Protein AF-A0A914Q8F4-F1 (afdb_monomer)

InterPro domains:
  IPR012337 Ribonuclease H-like superfamily [SSF53098] (41-168)
  IPR017072 Transcription elongation factor Spt6 [PTHR10145] (98-167)
  IPR028231 Transcription elongation factor Spt6, YqgF domain [PF14639] (98-167)
  IPR037027 YqgF/RNase H-like domain superfamily [G3DSA:3.30.420.140] (87-169)

pLDDT: mean 80.53, std 15.57, range [42.53, 96.62]

Nearest PDB structures (foldseek):
  9eh2-assembly1_M  TM=8.025E-01  e=1.263E-07  Homo sapiens
  3bzk-assembly1_A  TM=6.326E-01  e=4.254E-05  Pseudomonas aeruginosa
  7pua-assembly1_DC  TM=5.361E-01  e=4.281E+00  Trypanosoma brucei brucei
  6sgb-assembly1_DC  TM=3.577E-01  e=1.962E+00  Trypanosoma brucei brucei
  6hiv-assembly1_DC  TM=5.704E-01  e=7.346E+00  Trypanosoma brucei brucei

Radius of gyration: 17.69 Å; Cα contacts (8 Å, |Δi|>4): 203; chains: 1; bounding box: 54×44×44 Å

Foldseek 3Di:
DVVVVVVVVVVVVVLQPDAAQLVVVVPPPDPPPPPSPPSQFDKFKFKQDPQDQQDWIKIWIAGLVLHTDDIDIHGNLDPPVPQDPVPDPPPRVVVSVQVSVQVVQVVCVVVVVDVDRDDDDDDDQPLLLQLLPDPNLCVVCVPDHSNNSSRSLVRVCNSHVNVSSVVRD

Mean predicted aligned error: 8.7 Å

Structure (mmCIF, N/CA/C/O backbone):
data_AF-A0A914Q8F4-F1
#
_entry.id   AF-A0A914Q8F4-F1
#
loop_
_atom_site.group_PDB
_atom_site.id
_atom_site.type_symbol
_atom_site.label_atom_id
_atom_site.label_alt_id
_atom_site.label_comp_id
_atom_site.label_asym_id
_atom_site.label_entity_id
_atom_site.label_seq_id
_atom_site.pdbx_PDB_ins_code
_atom_site.Cartn_x
_atom_site.Cartn_y
_atom_site.Cartn_z
_atom_site.occupancy
_atom_site.B_iso_or_equiv
_atom_site.auth_seq_id
_atom_site.auth_comp_id
_atom_site.auth_asym_id
_atom_site.auth_atom_id
_atom_site.pdbx_PDB_model_num
ATOM 1 N N . MET A 1 1 ? 32.635 10.069 -7.681 1.00 61.69 1 MET A N 1
ATOM 2 C CA . MET A 1 1 ? 32.171 8.665 -7.730 1.00 61.69 1 MET A CA 1
ATOM 3 C C . MET A 1 1 ? 31.864 8.115 -6.333 1.00 61.69 1 MET A C 1
ATOM 5 O O . MET A 1 1 ? 30.691 8.026 -6.012 1.00 61.69 1 MET A O 1
ATOM 9 N N . LYS A 1 2 ? 32.852 7.919 -5.440 1.00 73.56 2 LYS A N 1
ATOM 10 C CA . LYS A 1 2 ? 32.630 7.364 -4.078 1.00 73.56 2 LYS A CA 1
ATOM 11 C C . LYS A 1 2 ? 31.629 8.128 -3.188 1.00 73.56 2 LYS A C 1
ATOM 13 O O . LYS A 1 2 ? 30.955 7.527 -2.360 1.00 73.56 2 LYS A O 1
ATOM 18 N N . LEU A 1 3 ? 31.526 9.453 -3.340 1.00 76.44 3 LEU A N 1
ATOM 19 C CA . LEU A 1 3 ? 30.592 10.267 -2.546 1.00 76.44 3 LEU A CA 1
ATOM 20 C C . LEU A 1 3 ? 29.126 9.998 -2.922 1.00 76.44 3 LEU A C 1
ATOM 22 O O . LEU A 1 3 ? 28.262 9.946 -2.056 1.00 76.44 3 LEU A O 1
ATOM 26 N N . GLN A 1 4 ? 28.873 9.799 -4.215 1.00 78.81 4 GLN A N 1
ATOM 27 C CA . GLN A 1 4 ? 27.540 9.581 -4.764 1.00 78.81 4 GLN A CA 1
ATOM 28 C C . GLN A 1 4 ? 27.038 8.167 -4.437 1.00 78.81 4 GLN A C 1
ATOM 30 O O . GLN A 1 4 ? 25.900 8.001 -4.015 1.00 78.81 4 GLN A O 1
ATOM 35 N N . GLU A 1 5 ? 27.908 7.157 -4.520 1.00 81.06 5 GLU A N 1
ATOM 36 C CA . GLU A 1 5 ? 27.604 5.789 -4.072 1.00 81.06 5 GLU A CA 1
ATOM 37 C C . GLU A 1 5 ? 27.232 5.748 -2.587 1.00 81.06 5 GLU A C 1
ATOM 39 O O . GLU A 1 5 ? 26.221 5.157 -2.214 1.00 81.06 5 GLU A O 1
ATOM 44 N N . ARG A 1 6 ? 27.997 6.448 -1.740 1.00 83.62 6 ARG A N 1
ATOM 45 C CA . ARG A 1 6 ? 27.706 6.545 -0.305 1.00 83.62 6 ARG A CA 1
ATOM 46 C C . ARG A 1 6 ? 26.376 7.253 -0.029 1.00 83.62 6 ARG A C 1
ATOM 48 O O . ARG A 1 6 ? 25.649 6.849 0.872 1.00 83.62 6 ARG A O 1
ATOM 55 N N . GLN A 1 7 ? 26.040 8.287 -0.801 1.00 81.81 7 GLN A N 1
ATOM 56 C CA . GLN A 1 7 ? 24.746 8.969 -0.694 1.00 81.81 7 GLN A CA 1
ATOM 57 C C . GLN A 1 7 ? 23.581 8.036 -1.031 1.00 81.81 7 GLN A C 1
ATOM 59 O O . GLN A 1 7 ? 22.606 8.002 -0.283 1.00 81.81 7 GLN A O 1
ATOM 64 N N . TYR A 1 8 ? 23.695 7.245 -2.101 1.00 80.50 8 TYR A N 1
ATOM 65 C CA . TYR A 1 8 ? 22.679 6.251 -2.439 1.00 80.50 8 TYR A CA 1
ATOM 66 C C . TYR A 1 8 ? 22.564 5.181 -1.356 1.00 80.50 8 TYR A C 1
ATOM 68 O O . TYR A 1 8 ? 21.461 4.924 -0.890 1.00 80.50 8 TYR A O 1
ATOM 76 N N . GLN A 1 9 ? 23.680 4.614 -0.895 1.00 80.12 9 GLN A N 1
ATOM 77 C CA . GLN A 1 9 ? 23.678 3.614 0.178 1.00 80.12 9 GLN A CA 1
ATOM 78 C C . GLN A 1 9 ? 23.006 4.132 1.452 1.00 80.12 9 GLN A C 1
ATOM 80 O O . GLN A 1 9 ? 22.202 3.420 2.047 1.00 80.12 9 GLN A O 1
ATOM 85 N N . ASN A 1 10 ? 23.273 5.382 1.836 1.00 80.69 10 ASN A N 1
ATOM 86 C CA . ASN A 1 10 ? 22.609 6.007 2.975 1.00 80.69 10 ASN A CA 1
ATOM 87 C C . ASN A 1 10 ? 21.104 6.171 2.725 1.00 80.69 10 ASN A C 1
ATOM 89 O O . ASN A 1 10 ? 20.302 5.762 3.557 1.00 80.69 10 ASN A O 1
ATOM 93 N N . ALA A 1 11 ? 20.707 6.708 1.566 1.00 79.31 11 ALA A N 1
ATOM 94 C CA . ALA A 1 11 ? 19.297 6.898 1.227 1.00 79.31 11 ALA A CA 1
ATOM 95 C C . ALA A 1 11 ? 18.514 5.572 1.174 1.00 79.31 11 ALA A C 1
ATOM 97 O O . ALA A 1 11 ? 17.362 5.522 1.597 1.00 79.31 11 ALA A O 1
ATOM 98 N N . TYR A 1 12 ? 19.131 4.495 0.682 1.00 77.38 12 TYR A N 1
ATOM 99 C CA . TYR A 1 12 ? 18.549 3.151 0.701 1.00 77.38 12 TYR A CA 1
ATOM 100 C C . TYR A 1 12 ? 18.491 2.570 2.113 1.00 77.38 12 TYR A C 1
ATOM 102 O O . TYR A 1 12 ? 17.462 2.017 2.497 1.00 77.38 12 TYR A O 1
ATOM 110 N N . GLY A 1 13 ? 19.558 2.738 2.898 1.00 79.75 13 GLY A N 1
ATOM 111 C CA . GLY A 1 13 ? 19.609 2.307 4.292 1.00 79.75 13 GLY A CA 1
ATOM 112 C C . GLY A 1 13 ? 18.471 2.901 5.118 1.00 79.75 13 GLY A C 1
ATOM 113 O O . GLY A 1 13 ? 17.800 2.166 5.833 1.00 79.75 13 GLY A O 1
ATOM 114 N N . GLU A 1 14 ? 18.185 4.194 4.956 1.00 82.19 14 GLU A N 1
ATOM 115 C CA . GLU A 1 14 ? 17.061 4.854 5.634 1.00 82.19 14 GLU A CA 1
ATOM 116 C C . GLU A 1 14 ? 15.704 4.237 5.270 1.00 82.19 14 GLU A C 1
ATOM 118 O O . GLU A 1 14 ? 14.854 4.089 6.136 1.00 82.19 14 GLU A O 1
ATOM 123 N N . ARG A 1 15 ? 15.491 3.812 4.018 1.00 78.06 15 ARG A N 1
ATOM 124 C CA . ARG A 1 15 ? 14.211 3.208 3.595 1.00 78.06 15 ARG A CA 1
ATOM 125 C C . ARG A 1 15 ? 13.978 1.826 4.194 1.00 78.06 15 ARG A C 1
ATOM 127 O O . ARG A 1 15 ? 12.845 1.484 4.503 1.00 78.06 15 ARG A O 1
ATOM 134 N N . ILE A 1 16 ? 15.042 1.039 4.317 1.00 81.44 16 ILE A N 1
ATOM 135 C CA . ILE A 1 16 ? 14.984 -0.348 4.798 1.00 81.44 16 ILE A CA 1
ATOM 136 C C . ILE A 1 16 ? 14.929 -0.401 6.332 1.00 81.44 16 ILE A C 1
ATOM 138 O O . ILE A 1 16 ? 14.395 -1.344 6.905 1.00 81.44 16 ILE A O 1
ATOM 142 N N . ARG A 1 17 ? 15.467 0.617 7.011 1.00 80.38 17 ARG A N 1
ATOM 143 C CA . ARG A 1 17 ? 15.493 0.705 8.480 1.00 80.38 17 ARG A CA 1
ATOM 144 C C . ARG A 1 17 ? 14.160 1.095 9.111 1.00 80.38 17 ARG A C 1
ATOM 146 O O . ARG A 1 17 ? 14.044 1.044 10.333 1.00 80.38 17 ARG A O 1
ATOM 153 N N . ILE A 1 18 ? 13.177 1.497 8.312 1.00 79.44 18 ILE A N 1
ATOM 154 C CA . ILE A 1 18 ? 11.851 1.861 8.806 1.00 79.44 18 ILE A CA 1
ATOM 155 C C . ILE A 1 18 ? 11.174 0.604 9.363 1.00 79.44 18 ILE A C 1
ATOM 157 O O . ILE A 1 18 ? 11.093 -0.422 8.689 1.00 79.44 18 ILE A O 1
ATOM 161 N N . ALA A 1 19 ? 10.693 0.685 10.603 1.00 74.81 19 ALA A N 1
ATOM 162 C CA . ALA A 1 19 ? 9.906 -0.383 11.202 1.00 74.81 19 ALA A CA 1
ATOM 163 C C . ALA A 1 19 ? 8.541 -0.505 10.506 1.00 74.81 19 ALA A C 1
ATOM 165 O O . ALA A 1 19 ? 7.960 0.491 10.076 1.00 74.81 19 ALA A O 1
ATOM 166 N N . GLY A 1 20 ? 8.017 -1.730 10.437 1.00 73.56 20 GLY A N 1
ATOM 167 C CA . GLY A 1 20 ? 6.660 -1.988 9.958 1.00 73.56 20 GLY A CA 1
ATOM 168 C C . GLY A 1 20 ? 5.603 -1.188 10.721 1.00 73.56 20 GLY A C 1
ATOM 169 O O . GLY A 1 20 ? 5.724 -0.997 11.933 1.00 73.56 20 GLY A O 1
ATOM 170 N N . TYR A 1 21 ? 4.557 -0.747 10.023 1.00 74.12 21 TYR A N 1
ATOM 171 C CA . TYR A 1 21 ? 3.563 0.205 10.531 1.00 74.12 21 TYR A CA 1
ATOM 172 C C . TYR A 1 21 ? 2.917 -0.231 11.854 1.00 74.12 21 TYR A C 1
ATOM 174 O O . TYR A 1 21 ? 2.801 0.563 12.782 1.00 74.12 21 TYR A O 1
ATOM 182 N N . ALA A 1 22 ? 2.591 -1.520 11.991 1.00 65.56 22 ALA A N 1
ATOM 183 C CA . ALA A 1 22 ? 2.013 -2.087 13.212 1.00 65.56 22 ALA A CA 1
ATOM 184 C C . ALA A 1 22 ? 2.909 -1.913 14.453 1.00 65.56 22 ALA A C 1
ATOM 186 O O . ALA A 1 22 ? 2.413 -1.796 15.570 1.00 65.56 22 ALA A O 1
ATOM 187 N N . LYS A 1 23 ? 4.236 -1.877 14.268 1.00 58.88 23 LYS A N 1
ATOM 188 C CA . LYS A 1 23 ? 5.195 -1.711 15.366 1.00 58.88 23 LYS A CA 1
ATOM 189 C C . LYS A 1 23 ? 5.283 -0.266 15.841 1.00 58.88 23 LYS A C 1
ATOM 191 O O . LYS A 1 23 ? 5.656 -0.059 16.982 1.00 58.88 23 LYS A O 1
ATOM 196 N N . ILE A 1 24 ? 4.936 0.716 15.007 1.00 59.91 24 ILE A N 1
ATOM 197 C CA . ILE A 1 24 ? 5.004 2.139 15.372 1.00 59.9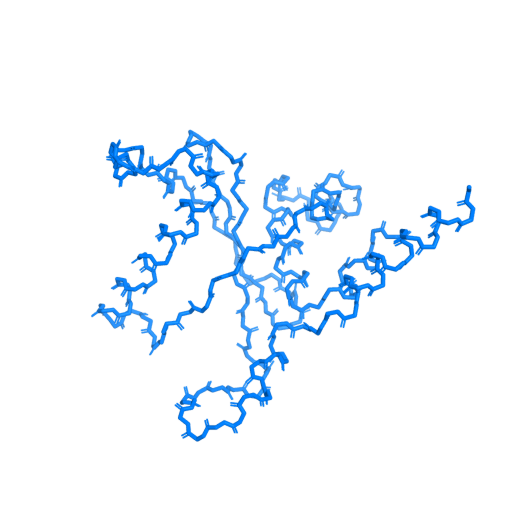1 24 ILE A CA 1
ATOM 198 C C . ILE A 1 24 ? 4.027 2.440 16.517 1.00 59.91 24 ILE A C 1
ATOM 200 O O . ILE A 1 24 ? 4.417 3.042 17.510 1.00 59.91 24 ILE A O 1
ATOM 204 N N . PHE A 1 25 ? 2.801 1.922 16.432 1.00 55.78 25 PHE A N 1
ATOM 205 C CA . PHE A 1 25 ? 1.754 2.146 17.437 1.00 55.78 25 PHE A CA 1
ATOM 206 C C . PHE A 1 25 ? 1.835 1.208 18.646 1.00 55.78 25 PHE A C 1
ATOM 208 O O . PHE A 1 25 ? 1.109 1.393 19.613 1.00 55.78 25 PHE A O 1
ATOM 215 N N . ALA A 1 26 ? 2.713 0.202 18.611 1.00 53.56 26 ALA A N 1
ATOM 216 C CA . ALA A 1 26 ? 2.940 -0.683 19.752 1.00 53.56 26 ALA A CA 1
ATOM 217 C C . ALA A 1 26 ? 3.795 -0.029 20.855 1.00 53.56 26 ALA A C 1
ATOM 219 O O . ALA A 1 26 ? 3.832 -0.547 21.964 1.00 53.56 26 ALA A O 1
ATOM 220 N N . TYR A 1 27 ? 4.493 1.076 20.554 1.00 50.81 27 TYR A N 1
ATOM 221 C CA . TYR A 1 27 ? 5.349 1.795 21.507 1.00 50.81 27 TYR A CA 1
ATOM 222 C C . TYR A 1 27 ? 4.694 3.046 22.110 1.00 50.81 27 TYR A C 1
ATOM 224 O O . TYR A 1 27 ? 5.253 3.616 23.043 1.00 50.81 27 TYR A O 1
ATOM 232 N N . GLU A 1 28 ? 3.528 3.469 21.613 1.00 52.47 28 GLU A N 1
ATOM 233 C CA . GLU A 1 28 ? 2.709 4.522 22.234 1.00 52.47 28 GLU A CA 1
ATOM 234 C C . GLU A 1 28 ? 1.836 3.912 23.347 1.00 52.47 28 GLU A C 1
ATOM 236 O O . GLU A 1 28 ? 0.612 4.032 23.348 1.00 52.47 28 GLU A O 1
ATOM 241 N N . GLU A 1 29 ? 2.474 3.195 24.280 1.00 48.44 29 GLU A N 1
ATOM 242 C CA . GLU A 1 29 ? 1.861 2.792 25.548 1.00 48.44 29 GLU A CA 1
ATOM 243 C C . GLU A 1 29 ? 1.598 4.046 26.396 1.00 48.44 29 GLU A C 1
ATOM 245 O O . GLU A 1 29 ? 2.371 4.367 27.288 1.00 48.44 29 GLU A O 1
ATOM 250 N N . ASP A 1 30 ? 0.494 4.740 26.127 1.00 43.47 30 ASP A N 1
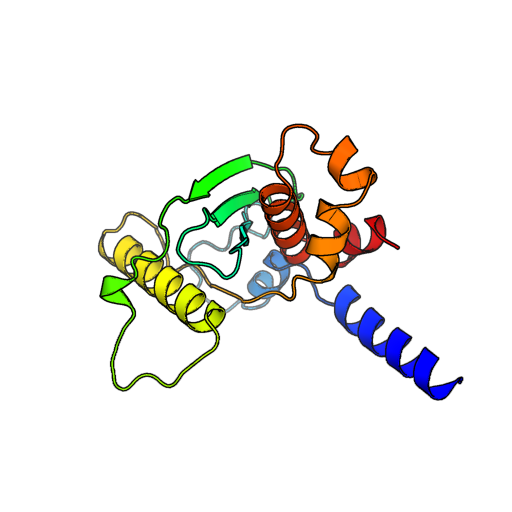ATOM 251 C CA . ASP A 1 30 ? -0.176 5.605 27.094 1.00 43.47 30 ASP A CA 1
ATOM 252 C C . ASP A 1 30 ? -1.655 5.179 27.160 1.00 43.47 30 ASP A C 1
ATOM 254 O O . ASP A 1 30 ? -2.299 4.939 26.137 1.00 43.47 30 ASP A O 1
ATOM 258 N N . GLU A 1 31 ? -2.170 5.051 28.386 1.00 49.50 31 GLU A N 1
ATOM 259 C CA . GLU A 1 31 ? -3.397 4.384 28.881 1.00 49.50 31 GLU A CA 1
ATOM 260 C C . GLU A 1 31 ? -4.758 4.704 28.203 1.00 49.50 31 GLU A C 1
ATOM 262 O O . GLU A 1 31 ? -5.811 4.354 28.736 1.00 49.50 31 GLU A O 1
ATOM 267 N N . PHE A 1 32 ? -4.790 5.344 27.033 1.00 46.19 32 PHE A N 1
ATOM 268 C CA . PHE A 1 32 ? -6.014 5.761 26.340 1.00 46.19 32 PHE A CA 1
ATOM 269 C C . PHE A 1 32 ? -6.284 5.036 25.007 1.00 46.19 32 PHE A C 1
ATOM 271 O O . PHE A 1 32 ? -7.367 5.184 24.437 1.00 46.19 32 PHE A O 1
ATOM 278 N N . ALA A 1 33 ? -5.346 4.227 24.501 1.00 45.41 33 ALA A N 1
ATOM 279 C CA . ALA A 1 33 ? -5.528 3.468 23.261 1.00 45.41 33 ALA A CA 1
ATOM 280 C C . ALA A 1 33 ? -6.410 2.223 23.484 1.00 45.41 33 ALA A C 1
ATOM 282 O O . ALA A 1 33 ? -5.933 1.096 23.635 1.00 45.41 33 ALA A O 1
ATOM 283 N N . VAL A 1 34 ? -7.729 2.419 23.506 1.00 42.53 34 VAL A N 1
ATOM 284 C CA . VAL A 1 34 ? -8.706 1.323 23.466 1.00 42.53 34 VAL A CA 1
ATOM 285 C C . VAL A 1 34 ? -8.498 0.526 22.172 1.00 42.53 34 VAL A C 1
ATOM 287 O O . VAL A 1 34 ? -8.831 0.995 21.091 1.00 42.53 34 VAL A O 1
ATOM 290 N N . GLY A 1 35 ? -7.962 -0.693 22.280 1.00 43.72 35 GLY A N 1
ATOM 291 C CA . GLY A 1 35 ? -8.040 -1.695 21.210 1.00 43.72 35 GLY A CA 1
ATOM 292 C C . GLY A 1 35 ? -6.807 -1.888 20.324 1.00 43.72 35 GLY A C 1
ATOM 293 O O . GLY A 1 35 ? -6.937 -2.517 19.276 1.00 43.72 35 GLY A O 1
ATOM 294 N N . ALA A 1 36 ? -5.612 -1.433 20.716 1.00 45.78 36 ALA A N 1
ATOM 295 C CA . ALA A 1 36 ? -4.377 -1.853 20.046 1.00 45.78 36 ALA A CA 1
ATOM 296 C C . ALA A 1 36 ? -4.105 -3.346 20.331 1.00 45.78 36 ALA A C 1
ATOM 298 O O . ALA A 1 36 ? -3.411 -3.722 21.272 1.00 45.78 36 ALA A O 1
ATOM 299 N N . THR A 1 37 ? -4.700 -4.228 19.530 1.00 43.50 37 THR A N 1
ATOM 300 C CA . THR A 1 37 ? -4.520 -5.683 19.577 1.00 43.50 37 THR A CA 1
ATOM 301 C C . THR A 1 37 ? -3.092 -6.066 19.184 1.00 43.50 37 THR A C 1
ATOM 303 O O . THR A 1 37 ? -2.859 -6.470 18.050 1.00 43.50 37 THR A O 1
ATOM 306 N N . ASN A 1 38 ? -2.122 -5.933 20.098 1.00 47.69 38 ASN A N 1
ATOM 307 C CA . ASN A 1 38 ? -0.794 -6.573 20.074 1.00 47.69 38 ASN A CA 1
ATOM 308 C C . ASN A 1 38 ? -0.177 -6.797 18.674 1.00 47.69 38 ASN A C 1
ATOM 310 O O . ASN A 1 38 ? 0.260 -7.907 18.391 1.00 47.69 38 ASN A O 1
ATOM 314 N N . GLY A 1 39 ? -0.198 -5.813 17.763 1.00 51.72 39 GLY A N 1
ATOM 315 C CA . GLY A 1 39 ? 0.334 -5.901 16.389 1.00 51.72 39 GLY A CA 1
ATOM 316 C C . GLY A 1 39 ? -0.086 -7.109 15.519 1.00 51.72 39 GLY A C 1
ATOM 317 O O . GLY A 1 39 ? 0.390 -7.221 14.393 1.00 51.72 39 GLY A O 1
ATOM 318 N N . LYS A 1 40 ? -0.934 -8.020 16.016 1.00 55.38 40 LYS A N 1
ATOM 319 C CA . LYS A 1 40 ? -1.288 -9.315 15.408 1.00 55.38 40 LYS A CA 1
ATOM 320 C C . LYS A 1 40 ? -2.546 -9.245 14.550 1.00 55.38 40 LYS A C 1
ATOM 322 O O . LYS A 1 40 ? -2.846 -10.215 13.885 1.00 55.38 40 LYS A O 1
ATOM 327 N N . ASP A 1 41 ? -3.251 -8.119 14.562 1.00 66.69 41 ASP A N 1
ATOM 328 C CA . ASP A 1 41 ? -4.480 -7.908 13.781 1.00 66.69 41 ASP A CA 1
ATOM 329 C C . ASP A 1 41 ? -4.452 -6.582 12.999 1.00 66.69 41 ASP A C 1
ATOM 331 O O . ASP A 1 41 ? -5.476 -6.094 12.515 1.00 66.69 41 ASP A O 1
ATOM 335 N N . THR A 1 42 ? -3.276 -5.957 12.860 1.00 76.81 42 THR A N 1
ATOM 336 C CA . THR A 1 42 ? -3.158 -4.725 12.076 1.00 76.81 42 THR A CA 1
ATOM 337 C C . THR A 1 42 ? -3.287 -5.046 10.592 1.00 76.81 42 THR A C 1
ATOM 339 O O . THR A 1 42 ? -2.353 -5.539 9.963 1.00 76.81 42 THR A O 1
ATOM 342 N N . ARG A 1 43 ? -4.441 -4.702 10.022 1.00 87.12 43 ARG A N 1
ATOM 343 C CA . ARG A 1 43 ? -4.676 -4.736 8.577 1.00 87.12 43 ARG A CA 1
ATOM 344 C C . ARG A 1 43 ? -4.301 -3.402 7.962 1.00 87.12 43 ARG A C 1
ATOM 346 O O . ARG A 1 43 ? -4.579 -2.345 8.529 1.00 87.12 43 ARG A O 1
ATOM 353 N N . ILE A 1 44 ? -3.695 -3.451 6.785 1.00 91.06 44 ILE A N 1
ATOM 354 C CA . ILE A 1 44 ? -3.261 -2.256 6.069 1.00 91.06 44 ILE A CA 1
ATOM 355 C C . ILE A 1 44 ? -4.039 -2.166 4.768 1.00 91.06 44 ILE A C 1
ATOM 357 O O . ILE A 1 44 ? -3.980 -3.061 3.929 1.00 91.06 44 ILE A O 1
ATOM 361 N N . MET A 1 45 ? -4.746 -1.053 4.587 1.00 93.50 45 MET A N 1
ATOM 362 C CA . MET A 1 45 ? -5.361 -0.704 3.315 1.00 93.50 45 MET A CA 1
ATOM 363 C C . MET A 1 45 ? -4.460 0.276 2.566 1.00 93.50 45 MET A C 1
ATOM 365 O O . MET A 1 45 ? -4.193 1.374 3.050 1.00 93.50 45 MET A O 1
ATOM 369 N N . ALA A 1 46 ? -4.034 -0.089 1.361 1.00 95.12 46 ALA A N 1
ATOM 370 C CA . ALA A 1 46 ? -3.339 0.813 0.453 1.00 95.12 46 ALA A CA 1
ATOM 371 C C . ALA A 1 46 ? -4.219 1.156 -0.743 1.00 95.12 46 ALA A C 1
ATOM 373 O O . ALA A 1 46 ? -4.899 0.295 -1.302 1.00 95.12 46 ALA A O 1
ATOM 374 N N . ILE A 1 47 ? -4.159 2.417 -1.170 1.00 94.00 47 ILE A N 1
ATOM 375 C CA . ILE A 1 47 ? -4.879 2.897 -2.346 1.00 94.00 47 ILE A CA 1
ATOM 376 C C . ILE A 1 47 ? -3.877 3.446 -3.356 1.00 94.00 47 ILE A C 1
ATOM 378 O O . ILE A 1 47 ? -3.114 4.367 -3.061 1.00 94.00 47 ILE A O 1
ATOM 382 N N . ALA A 1 48 ? -3.889 2.890 -4.565 1.00 93.38 48 ALA A N 1
ATOM 383 C CA . ALA A 1 48 ? -3.114 3.399 -5.684 1.00 93.38 48 ALA A CA 1
ATOM 384 C C . ALA A 1 48 ? -3.989 4.312 -6.554 1.00 93.38 48 ALA A C 1
ATOM 386 O O . ALA A 1 48 ? -4.942 3.859 -7.194 1.00 93.38 48 ALA A O 1
ATOM 387 N N . TYR A 1 49 ? -3.641 5.601 -6.568 1.00 89.00 49 TYR A N 1
ATOM 388 C CA . TYR A 1 49 ? -4.291 6.637 -7.371 1.00 89.00 49 TYR A CA 1
ATOM 389 C C . TYR A 1 49 ? -3.463 6.934 -8.640 1.00 89.00 49 TYR A C 1
ATOM 391 O O . TYR A 1 49 ? -2.265 7.215 -8.518 1.00 89.00 49 TYR A O 1
ATOM 399 N N . PRO A 1 50 ? -4.061 6.900 -9.848 1.00 86.31 50 PRO A N 1
ATOM 400 C CA . PRO A 1 50 ? -3.343 7.098 -11.112 1.00 86.31 50 PRO A CA 1
ATOM 401 C C . PRO A 1 50 ? -2.907 8.548 -11.381 1.00 86.31 50 PRO A C 1
ATOM 403 O O . PRO A 1 50 ? -2.110 8.774 -12.285 1.00 86.31 50 PRO A O 1
ATOM 406 N N . GLY A 1 51 ? -3.389 9.531 -10.616 1.00 80.44 51 GLY A N 1
ATOM 407 C CA . GLY A 1 51 ? -3.103 10.954 -10.857 1.00 80.44 51 GLY A CA 1
ATOM 408 C C . GLY A 1 51 ? -4.207 11.680 -11.629 1.00 80.44 51 GLY A C 1
ATOM 409 O O . GLY A 1 51 ? -4.275 12.907 -11.578 1.00 80.44 51 GLY A O 1
ATOM 410 N N . GLU A 1 52 ? -5.103 10.932 -12.272 1.00 79.50 52 GLU A N 1
ATOM 411 C CA . GLU A 1 52 ? -6.167 11.442 -13.135 1.00 79.50 52 GLU A CA 1
ATOM 412 C C . GLU A 1 52 ? -7.553 11.097 -12.583 1.00 79.50 52 GLU A C 1
ATOM 414 O O . GLU A 1 52 ? -7.784 9.985 -12.113 1.00 79.50 52 GLU A O 1
ATOM 419 N N . PHE A 1 53 ? -8.480 12.053 -12.678 1.00 74.19 53 PHE A N 1
ATOM 420 C CA . PHE A 1 53 ? -9.844 11.930 -12.146 1.00 74.19 53 PHE A CA 1
ATOM 421 C C . PHE A 1 53 ? -10.708 10.919 -12.902 1.00 74.19 53 PHE A C 1
ATOM 423 O O . PHE A 1 53 ? -11.591 10.302 -12.315 1.00 74.19 53 PHE A O 1
ATOM 430 N N . ASP A 1 54 ? -10.448 10.757 -14.197 1.00 76.94 54 ASP A N 1
ATOM 431 C CA . ASP A 1 54 ? -11.261 9.925 -15.086 1.00 76.94 54 ASP A CA 1
ATOM 432 C C . ASP A 1 54 ? -10.831 8.441 -15.037 1.00 76.94 54 ASP A C 1
ATOM 434 O O . ASP A 1 54 ? -11.504 7.563 -15.580 1.00 76.94 54 ASP A O 1
ATOM 438 N N . LEU A 1 55 ? -9.718 8.138 -14.357 1.00 84.44 55 LEU A N 1
ATOM 439 C CA . LEU A 1 55 ? -9.194 6.785 -14.201 1.00 84.44 55 LEU A CA 1
ATOM 440 C C . LEU A 1 55 ? -9.552 6.206 -12.829 1.00 84.44 55 LEU A C 1
ATOM 442 O O . LEU A 1 55 ? -9.470 6.862 -11.791 1.00 84.44 55 LEU A O 1
ATOM 446 N N . ALA A 1 56 ? -9.920 4.924 -12.817 1.00 87.75 56 ALA A N 1
ATOM 447 C CA . ALA A 1 56 ? -10.249 4.228 -11.580 1.00 87.75 56 ALA A CA 1
ATOM 448 C C . ALA A 1 56 ? -9.012 4.046 -10.690 1.00 87.75 56 ALA A C 1
ATOM 450 O O . ALA A 1 56 ? -7.929 3.693 -11.161 1.00 87.75 56 ALA A O 1
ATOM 451 N N . SER A 1 57 ? -9.211 4.231 -9.388 1.00 91.69 57 SER A N 1
ATOM 452 C CA . SER A 1 57 ? -8.228 3.875 -8.364 1.00 91.69 57 SER A CA 1
ATOM 453 C C . SER A 1 57 ? -8.444 2.442 -7.903 1.00 91.69 57 SER A C 1
ATOM 455 O O . SER A 1 57 ? -9.523 1.878 -8.096 1.00 91.69 57 SER A O 1
ATOM 457 N N . TYR A 1 58 ? -7.437 1.850 -7.271 1.00 94.31 58 TYR A N 1
ATOM 458 C CA . TYR A 1 58 ? -7.564 0.513 -6.696 1.00 94.31 58 TYR A CA 1
ATOM 459 C C . TYR A 1 58 ? -7.140 0.524 -5.239 1.00 94.31 58 TYR A C 1
ATOM 461 O O . TYR A 1 58 ? -6.060 1.018 -4.912 1.00 94.31 58 TYR A O 1
ATOM 469 N N . ALA A 1 59 ? -8.002 -0.027 -4.392 1.00 94.81 59 ALA A N 1
ATOM 470 C CA . ALA A 1 59 ? -7.718 -0.294 -2.996 1.00 94.81 59 ALA A CA 1
ATOM 471 C C . ALA A 1 59 ? -7.389 -1.774 -2.817 1.00 94.81 59 ALA A C 1
ATOM 473 O O . ALA A 1 59 ? -7.980 -2.643 -3.465 1.00 94.81 59 ALA A O 1
ATOM 474 N N . VAL A 1 60 ? -6.432 -2.052 -1.944 1.00 96.44 60 VAL A N 1
ATOM 475 C CA . VAL A 1 60 ? -6.069 -3.403 -1.530 1.00 96.44 60 VAL A CA 1
ATOM 476 C C . VAL A 1 60 ? -5.909 -3.403 -0.024 1.00 96.44 60 VAL A C 1
ATOM 478 O O . VAL A 1 60 ? -5.239 -2.527 0.521 1.00 96.44 60 VAL A O 1
ATOM 481 N N . VAL A 1 61 ? -6.500 -4.397 0.625 1.00 95.00 61 VAL A N 1
ATOM 482 C CA . VAL A 1 61 ? -6.302 -4.670 2.044 1.00 95.00 61 VAL A CA 1
ATOM 483 C C . VAL A 1 61 ? -5.394 -5.881 2.174 1.00 95.00 61 VAL A C 1
ATOM 485 O O . VAL A 1 61 ? -5.653 -6.925 1.571 1.00 95.00 61 VAL A O 1
ATOM 488 N N . VAL A 1 62 ? -4.337 -5.733 2.964 1.00 93.75 62 VAL A N 1
ATOM 489 C CA . VAL A 1 62 ? -3.448 -6.828 3.348 1.00 93.75 62 VAL A CA 1
ATOM 490 C C . VAL A 1 62 ? -3.518 -7.070 4.845 1.00 93.75 62 VAL A C 1
ATOM 492 O O . VAL A 1 62 ? -3.789 -6.154 5.629 1.00 93.75 62 VAL A O 1
ATOM 495 N N . ASP A 1 63 ? -3.265 -8.312 5.222 1.00 89.00 63 ASP A N 1
ATOM 496 C CA . ASP A 1 63 ? -3.092 -8.701 6.612 1.00 89.00 63 ASP A CA 1
ATOM 497 C C . ASP A 1 63 ? -1.700 -8.313 7.142 1.00 89.00 63 ASP A C 1
ATOM 499 O O . ASP A 1 63 ? -0.822 -7.875 6.393 1.00 89.00 63 ASP A O 1
ATOM 503 N N . HIS A 1 64 ? -1.467 -8.528 8.432 1.00 77.94 64 HIS A N 1
ATOM 504 C CA . HIS A 1 64 ? -0.206 -8.250 9.111 1.00 77.94 64 HIS A CA 1
ATOM 505 C C . HIS A 1 64 ? 0.989 -9.060 8.562 1.00 77.94 64 HIS A C 1
ATOM 507 O O . HIS A 1 64 ? 2.138 -8.654 8.738 1.00 77.94 64 HIS A O 1
ATOM 513 N N . PHE A 1 65 ? 0.741 -10.183 7.878 1.00 80.94 65 PHE A N 1
ATOM 514 C CA . PHE A 1 65 ? 1.763 -10.959 7.160 1.00 80.94 65 PHE A CA 1
ATOM 515 C C . PHE A 1 65 ? 2.008 -10.488 5.716 1.00 80.94 65 PHE A C 1
ATOM 517 O O . PHE A 1 65 ? 2.947 -10.950 5.070 1.00 80.94 65 PHE A O 1
ATOM 524 N N . GLY A 1 66 ? 1.196 -9.562 5.197 1.00 84.69 66 GLY A N 1
ATOM 525 C CA . GLY A 1 66 ? 1.270 -9.094 3.810 1.00 84.69 66 GLY A CA 1
ATOM 526 C C . GLY A 1 66 ? 0.479 -9.940 2.805 1.00 84.69 66 GLY A C 1
ATOM 527 O O . GLY A 1 66 ? 0.574 -9.693 1.594 1.00 84.69 66 GLY A O 1
ATOM 528 N N . ASP A 1 67 ? -0.308 -10.903 3.290 1.00 91.31 67 ASP A N 1
ATOM 529 C CA . ASP A 1 67 ? -1.275 -11.652 2.489 1.00 91.31 67 ASP A CA 1
ATOM 530 C C . ASP A 1 67 ? -2.447 -10.759 2.086 1.00 91.31 67 ASP A C 1
ATOM 532 O O . ASP A 1 67 ? -2.906 -9.914 2.856 1.00 91.31 67 ASP A O 1
ATOM 536 N N . ILE A 1 68 ? -2.927 -10.927 0.855 1.00 95.12 68 ILE A N 1
ATOM 537 C CA . ILE A 1 68 ? -4.010 -10.108 0.309 1.00 95.12 68 ILE A CA 1
ATOM 538 C C . ILE A 1 68 ? -5.339 -10.637 0.845 1.00 95.12 68 ILE A C 1
ATOM 540 O O . ILE A 1 68 ? -5.689 -11.789 0.604 1.00 95.12 68 ILE A O 1
ATOM 544 N N . ILE A 1 69 ? -6.091 -9.773 1.525 1.00 94.56 69 ILE A N 1
ATOM 545 C CA . ILE A 1 69 ? -7.438 -10.084 2.010 1.00 94.56 69 ILE A CA 1
ATOM 546 C C . ILE A 1 69 ? -8.457 -9.748 0.923 1.00 94.56 69 ILE A C 1
ATOM 548 O O . ILE A 1 69 ? -9.280 -10.580 0.553 1.00 94.56 69 ILE A O 1
ATOM 552 N N . GLU A 1 70 ? -8.399 -8.521 0.402 1.00 94.88 70 GLU A N 1
ATOM 553 C CA . GLU A 1 70 ? -9.392 -8.020 -0.545 1.00 94.88 70 GLU A CA 1
ATOM 554 C C . GLU A 1 70 ? -8.798 -6.965 -1.485 1.00 94.88 70 GLU A C 1
ATOM 556 O O . GLU A 1 70 ? -7.882 -6.221 -1.123 1.00 94.88 70 GLU A O 1
ATOM 561 N N . SER A 1 71 ? -9.336 -6.883 -2.704 1.00 94.75 71 SER A N 1
ATOM 562 C CA . SER A 1 71 ? -9.052 -5.803 -3.648 1.00 94.75 71 SER A CA 1
ATOM 563 C C . SER A 1 71 ? -10.345 -5.235 -4.218 1.00 94.75 71 SER A C 1
ATOM 565 O O . SER A 1 71 ? -11.202 -5.975 -4.693 1.00 94.75 71 SER A O 1
ATOM 567 N N . VAL A 1 72 ? -10.450 -3.907 -4.225 1.00 94.06 72 VAL A N 1
ATOM 568 C CA . VAL A 1 72 ? -11.627 -3.179 -4.705 1.00 94.06 72 VAL A CA 1
ATOM 569 C C . VAL A 1 72 ? -11.221 -2.150 -5.756 1.00 94.06 72 VAL A C 1
ATOM 571 O O . VAL A 1 72 ? -10.235 -1.422 -5.608 1.00 94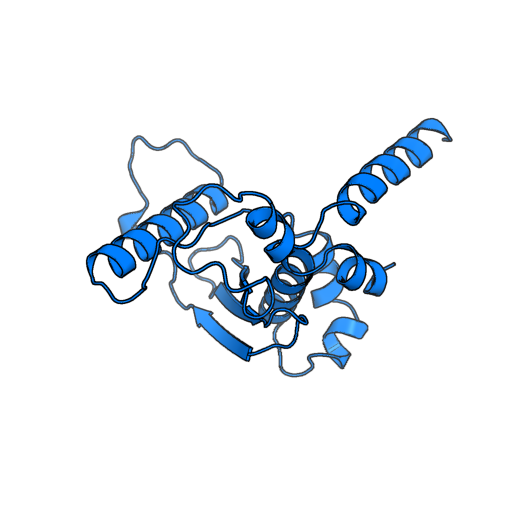.06 72 VAL A O 1
ATOM 574 N N . ARG A 1 73 ? -12.015 -2.062 -6.830 1.00 92.75 73 ARG A N 1
ATOM 575 C CA . ARG A 1 73 ? -11.914 -1.002 -7.840 1.00 92.75 73 ARG A CA 1
ATOM 576 C C . ARG A 1 73 ? -12.770 0.190 -7.426 1.00 92.75 73 ARG A C 1
ATOM 578 O O . ARG A 1 73 ? -13.987 0.084 -7.323 1.00 92.75 73 ARG A O 1
ATOM 585 N N . LEU A 1 74 ? -12.133 1.341 -7.276 1.00 88.75 74 LEU A N 1
ATOM 586 C CA . LEU A 1 74 ? -12.752 2.602 -6.891 1.00 88.75 74 LEU A CA 1
ATOM 587 C C . LEU A 1 74 ? -12.916 3.490 -8.132 1.00 88.75 74 LEU A C 1
ATOM 589 O O . LEU A 1 74 ? -12.023 4.261 -8.498 1.00 88.75 74 LEU A O 1
ATOM 593 N N . ALA A 1 75 ? -14.046 3.337 -8.823 1.00 82.69 75 ALA A N 1
ATOM 594 C CA . ALA A 1 75 ? -14.405 4.194 -9.953 1.00 82.69 75 ALA A CA 1
ATOM 595 C C . ALA A 1 75 ? -14.871 5.569 -9.452 1.00 82.69 75 ALA A C 1
ATOM 597 O O . ALA A 1 75 ? -15.623 5.636 -8.485 1.00 82.69 75 ALA A O 1
ATOM 598 N N . ASN A 1 76 ? -14.443 6.648 -10.116 1.00 70.44 76 ASN A N 1
ATOM 599 C CA . ASN A 1 76 ? -14.852 8.027 -9.811 1.00 70.44 76 ASN A CA 1
ATOM 600 C C . ASN A 1 76 ? -14.650 8.425 -8.340 1.00 70.44 76 ASN A C 1
ATOM 602 O O . ASN A 1 76 ? -15.460 9.138 -7.757 1.00 70.44 76 ASN A O 1
ATOM 606 N N . PHE A 1 77 ? -13.559 7.952 -7.731 1.00 70.00 77 PHE A N 1
ATOM 607 C CA . PHE A 1 77 ? -13.311 8.145 -6.302 1.00 70.00 77 PHE A CA 1
ATOM 608 C C . PHE A 1 77 ? -13.152 9.622 -5.897 1.00 70.00 77 PHE A C 1
ATOM 610 O O . PHE A 1 77 ? -13.420 9.993 -4.756 1.00 70.00 77 PHE A O 1
ATOM 617 N N . LEU A 1 78 ? -12.718 10.468 -6.834 1.00 68.12 78 LEU A N 1
ATOM 618 C CA . LEU A 1 78 ? -12.695 11.918 -6.687 1.00 68.12 78 LEU A CA 1
ATOM 619 C C . LEU A 1 78 ? -13.742 12.532 -7.623 1.00 68.12 78 LEU A C 1
ATOM 621 O O . LEU A 1 78 ? -13.543 12.584 -8.836 1.00 68.12 78 LEU A O 1
ATOM 625 N N . GLU A 1 79 ? -14.841 13.035 -7.067 1.00 63.50 79 GLU A N 1
ATOM 626 C CA . GLU A 1 79 ? -15.796 13.837 -7.833 1.00 63.50 79 GLU A CA 1
ATOM 627 C C . GLU A 1 79 ? -15.190 15.223 -8.111 1.00 63.50 79 GLU A C 1
ATOM 629 O O . GLU A 1 79 ? -14.919 15.987 -7.180 1.00 63.50 79 GLU A O 1
ATOM 634 N N . ARG A 1 80 ? -14.991 15.559 -9.399 1.00 55.84 80 ARG A N 1
ATOM 635 C CA . ARG A 1 80 ? -14.445 16.856 -9.867 1.00 55.84 80 ARG A CA 1
ATOM 636 C C . ARG A 1 80 ? -15.124 18.067 -9.216 1.00 55.84 80 ARG A C 1
ATOM 638 O O . ARG A 1 80 ? -14.473 19.080 -8.986 1.00 55.84 80 ARG A O 1
ATOM 645 N N . GLU A 1 81 ? -16.419 17.961 -8.933 1.00 52.91 81 GLU A N 1
ATOM 646 C CA . GLU A 1 81 ? -17.268 19.079 -8.515 1.00 52.91 81 GLU A CA 1
ATOM 647 C C . GLU A 1 81 ? -17.097 19.470 -7.036 1.00 52.91 81 GLU A C 1
ATOM 649 O O . GLU A 1 81 ? -17.299 20.626 -6.682 1.00 52.91 81 GLU A O 1
ATOM 654 N N . LYS A 1 82 ? -16.666 18.546 -6.165 1.00 50.31 82 LYS A N 1
ATOM 655 C CA . LYS A 1 82 ? -16.569 18.779 -4.707 1.00 50.31 82 LYS A CA 1
ATOM 656 C C . LYS A 1 82 ? -15.173 19.180 -4.222 1.00 50.31 82 LYS A C 1
ATOM 658 O O . LYS A 1 82 ? -14.974 19.337 -3.020 1.00 50.31 82 LYS A O 1
ATOM 663 N N . LEU A 1 83 ? -14.205 19.292 -5.132 1.00 52.47 83 LEU A N 1
ATOM 664 C CA . LEU A 1 83 ? -12.791 19.520 -4.808 1.00 52.47 83 LEU A CA 1
ATOM 665 C C . LEU A 1 83 ? -12.295 20.925 -5.186 1.00 52.47 83 LEU A C 1
ATOM 667 O O . LEU A 1 83 ? -11.217 21.324 -4.752 1.00 52.47 83 LEU A O 1
ATOM 671 N N . TYR A 1 84 ? -13.047 21.663 -6.010 1.00 52.28 84 TYR A N 1
ATOM 672 C CA . TYR A 1 84 ? -12.658 22.997 -6.462 1.00 52.28 84 TYR A CA 1
ATOM 673 C C . TYR A 1 84 ? -13.093 24.052 -5.443 1.00 52.28 84 TYR A C 1
ATOM 675 O O . TYR A 1 84 ? -14.128 24.693 -5.600 1.00 52.28 84 TYR A O 1
ATOM 683 N N . ASP A 1 85 ? -12.289 24.242 -4.399 1.00 58.50 85 ASP A N 1
ATOM 684 C CA . ASP A 1 85 ? -12.345 25.479 -3.625 1.00 58.50 85 ASP A CA 1
ATOM 685 C C . ASP A 1 85 ? -11.513 26.531 -4.382 1.00 58.50 85 ASP A C 1
ATOM 687 O O . ASP A 1 85 ? -10.298 26.349 -4.519 1.00 58.50 85 ASP A O 1
ATOM 691 N N . PRO A 1 86 ? -12.100 27.622 -4.912 1.00 54.72 86 PRO A N 1
ATOM 692 C CA . PRO A 1 86 ? -11.378 28.601 -5.735 1.00 54.72 86 PRO A CA 1
ATOM 693 C C . PRO A 1 86 ? -10.236 29.321 -4.991 1.00 54.72 86 PRO A C 1
ATOM 695 O O . PRO A 1 86 ? -9.426 29.996 -5.625 1.00 54.72 86 PRO A O 1
ATOM 698 N N . GLY A 1 87 ? -10.157 29.176 -3.662 1.00 54.41 87 GLY A N 1
ATOM 699 C CA . GLY A 1 87 ? -9.069 29.672 -2.818 1.00 54.41 87 GLY A CA 1
ATOM 700 C C . GLY A 1 87 ? -8.000 28.635 -2.455 1.00 54.41 87 GLY A C 1
ATOM 701 O O . GLY A 1 87 ? -6.999 29.007 -1.839 1.00 54.41 87 GLY A O 1
ATOM 702 N N . CYS A 1 88 ? -8.169 27.353 -2.804 1.00 54.06 88 CYS A N 1
ATOM 703 C CA . CYS A 1 88 ? -7.133 26.367 -2.525 1.00 54.06 88 CYS A CA 1
ATOM 704 C C . CYS A 1 88 ? -5.972 26.548 -3.526 1.00 54.06 88 CYS A C 1
ATOM 706 O O . CYS A 1 88 ? -6.201 26.702 -4.732 1.00 54.06 88 CYS A O 1
ATOM 708 N N . PRO A 1 89 ? -4.705 26.571 -3.069 1.00 48.66 89 PRO A N 1
ATOM 709 C CA . PRO A 1 89 ? -3.566 26.594 -3.978 1.00 48.66 89 PRO A CA 1
ATOM 710 C C . PRO A 1 89 ? -3.653 25.403 -4.943 1.00 48.66 89 PRO A C 1
ATOM 712 O O . PRO A 1 89 ? -4.303 24.406 -4.636 1.00 48.66 89 PRO A O 1
ATOM 715 N N . LYS A 1 90 ? -2.947 25.447 -6.080 1.00 56.75 90 LYS A N 1
ATOM 716 C CA . LYS A 1 90 ? -2.703 24.260 -6.923 1.00 56.75 90 LYS A CA 1
ATOM 717 C C . LYS A 1 90 ? -1.817 23.263 -6.162 1.00 56.75 90 LYS A C 1
ATOM 719 O O . LYS A 1 90 ? -0.653 23.058 -6.498 1.00 56.75 90 LYS A O 1
ATOM 724 N N . VAL A 1 91 ? -2.326 22.723 -5.063 1.00 58.81 91 VAL A N 1
ATOM 725 C CA . VAL A 1 91 ? -1.670 21.702 -4.270 1.00 58.81 91 VAL A CA 1
ATOM 726 C C . VAL A 1 91 ? -1.658 20.432 -5.119 1.00 58.81 91 VAL A C 1
ATOM 728 O O . VAL A 1 91 ? -2.547 20.193 -5.935 1.00 58.81 91 VAL A O 1
ATOM 731 N N . SER A 1 92 ? -0.608 19.632 -4.974 1.00 69.62 92 SER A N 1
ATOM 732 C CA . SER A 1 92 ? -0.495 18.336 -5.640 1.00 69.62 92 SER A CA 1
ATOM 733 C C . SER A 1 92 ? -1.782 17.514 -5.468 1.00 69.62 92 SER A C 1
ATOM 735 O O . SER A 1 92 ? -2.293 17.411 -4.352 1.00 69.62 92 SER A O 1
ATOM 737 N N . THR A 1 93 ? -2.288 16.901 -6.546 1.00 75.00 93 THR A N 1
ATOM 738 C CA . THR A 1 93 ? -3.519 16.080 -6.569 1.00 75.00 93 THR A CA 1
ATOM 739 C C . THR A 1 93 ? -3.555 15.036 -5.446 1.00 75.00 93 THR A C 1
ATOM 741 O O . THR A 1 93 ? -4.614 14.713 -4.916 1.00 75.00 93 THR A O 1
ATOM 744 N N . PHE A 1 94 ? -2.387 14.552 -5.017 1.00 75.06 94 PHE A N 1
ATOM 745 C CA . PHE A 1 94 ? -2.245 13.594 -3.921 1.00 75.06 94 PHE A CA 1
ATOM 746 C C . PHE A 1 94 ? -2.607 14.163 -2.541 1.00 75.06 94 PHE A C 1
ATOM 748 O O . PHE A 1 94 ? -3.101 13.426 -1.691 1.00 75.06 94 PHE A O 1
ATOM 755 N N . VAL A 1 95 ? -2.396 15.460 -2.302 1.00 79.31 95 VAL A N 1
ATOM 756 C CA . VAL A 1 95 ? -2.790 16.103 -1.037 1.00 79.31 95 VAL A CA 1
ATOM 757 C C . VAL A 1 95 ? -4.307 16.224 -0.962 1.00 79.31 95 VAL A C 1
ATOM 759 O O . VAL A 1 95 ? -4.889 15.916 0.076 1.00 79.31 95 VAL A O 1
ATOM 762 N N . PHE A 1 96 ? -4.955 16.574 -2.075 1.00 79.06 96 PHE A N 1
ATOM 763 C CA . PHE A 1 96 ? -6.413 16.535 -2.155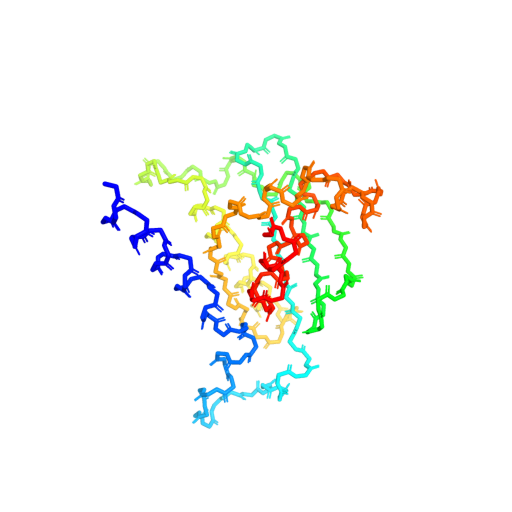 1.00 79.06 96 PHE A CA 1
ATOM 764 C C . PHE A 1 96 ? -6.952 15.123 -1.965 1.00 79.06 96 PHE A C 1
ATOM 766 O O . PHE A 1 96 ? -7.916 14.938 -1.231 1.00 79.06 96 PHE A O 1
ATOM 773 N N . PHE A 1 97 ? -6.306 14.126 -2.575 1.00 82.12 97 PHE A N 1
ATOM 774 C CA . PHE A 1 97 ? -6.678 12.730 -2.384 1.00 82.12 97 PHE A CA 1
ATOM 775 C C . PHE A 1 97 ? -6.608 12.336 -0.903 1.00 82.12 97 PHE A C 1
ATOM 777 O O . PHE A 1 97 ? -7.580 11.809 -0.370 1.00 82.12 97 PHE A O 1
ATOM 784 N N . LYS A 1 98 ? -5.516 12.679 -0.201 1.00 85.94 98 LYS A N 1
ATOM 785 C CA . LYS A 1 98 ? -5.388 12.449 1.248 1.00 85.94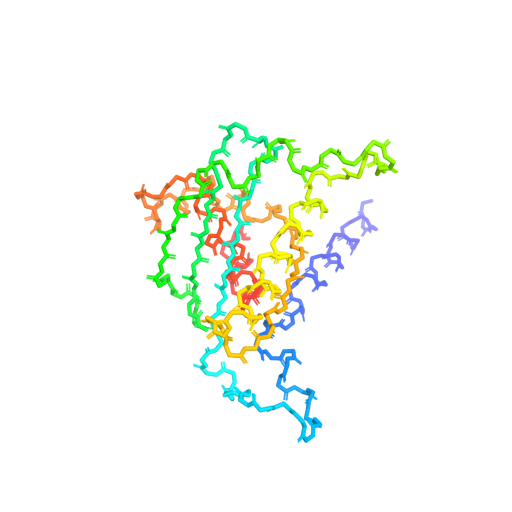 98 LYS A CA 1
ATOM 786 C C . LYS A 1 98 ? -6.520 13.116 2.033 1.00 85.94 98 LYS A C 1
ATOM 788 O O . LYS A 1 98 ? -7.134 12.468 2.875 1.00 85.94 98 LYS A O 1
ATOM 793 N N . TYR A 1 99 ? -6.792 14.392 1.760 1.00 85.00 99 TYR A N 1
ATOM 794 C CA . TYR A 1 99 ? -7.850 15.139 2.442 1.00 85.00 99 TYR A CA 1
ATOM 795 C C . TYR A 1 99 ? -9.235 14.527 2.190 1.00 85.00 99 TYR A C 1
ATOM 797 O O . TYR A 1 99 ? -10.034 14.391 3.111 1.00 85.00 99 TYR A O 1
ATOM 805 N N . HIS A 1 100 ? -9.496 14.087 0.958 1.00 84.69 100 HIS A N 1
ATOM 806 C CA . HIS A 1 100 ? -10.745 13.429 0.596 1.00 84.69 100 HIS A CA 1
ATOM 807 C C . HIS A 1 100 ? -10.939 12.109 1.353 1.00 84.69 100 HIS A C 1
ATOM 809 O O . HIS A 1 100 ? -12.008 11.891 1.919 1.00 84.69 100 HIS A O 1
ATOM 815 N N . ILE A 1 101 ? -9.899 11.265 1.426 1.00 88.69 101 ILE A N 1
ATOM 816 C CA . ILE A 1 101 ? -9.927 10.040 2.243 1.00 88.69 101 ILE A CA 1
ATOM 817 C C . ILE A 1 101 ? -10.173 10.385 3.708 1.00 88.69 101 ILE A C 1
ATOM 819 O O . ILE A 1 101 ? -11.000 9.746 4.349 1.00 88.69 101 ILE A O 1
ATOM 823 N N . ARG A 1 102 ? -9.489 11.409 4.233 1.00 89.44 102 ARG A N 1
ATOM 824 C CA . ARG A 1 102 ? -9.641 11.814 5.631 1.00 89.44 102 ARG A CA 1
ATOM 825 C C . ARG A 1 102 ? -11.081 12.192 5.952 1.00 89.44 102 ARG A C 1
ATOM 827 O O . ARG A 1 102 ? -11.633 11.662 6.905 1.00 89.44 102 ARG A O 1
ATOM 834 N N . ARG A 1 103 ? -11.708 13.000 5.096 1.00 87.94 103 ARG A N 1
ATOM 835 C CA . ARG A 1 103 ? -13.121 13.363 5.233 1.00 87.94 103 ARG A CA 1
ATOM 836 C C . ARG A 1 103 ? -14.044 12.144 5.198 1.00 87.94 103 ARG A C 1
ATOM 838 O O . ARG A 1 103 ? -15.002 12.098 5.954 1.00 87.94 103 ARG A O 1
ATOM 845 N N . ILE A 1 104 ? -13.774 11.163 4.330 1.00 89.19 104 ILE A N 1
ATOM 846 C CA . ILE A 1 104 ? -14.552 9.915 4.302 1.00 89.19 104 ILE A CA 1
ATOM 847 C C . ILE A 1 104 ? -14.412 9.178 5.637 1.00 89.19 104 ILE A C 1
ATOM 849 O O . ILE A 1 104 ? -15.422 8.796 6.211 1.00 89.19 104 ILE A O 1
ATOM 853 N N . VAL A 1 105 ? -13.191 9.016 6.152 1.00 90.69 105 VAL A N 1
ATOM 854 C CA . VAL A 1 105 ? -12.946 8.352 7.444 1.00 90.69 105 VAL A CA 1
ATOM 855 C C . VAL A 1 105 ? -13.651 9.080 8.588 1.00 90.69 105 VAL A C 1
ATOM 857 O O . VAL A 1 105 ? -14.293 8.427 9.404 1.00 90.69 105 VAL A O 1
ATOM 860 N N . ASP A 1 106 ? -13.575 10.411 8.628 1.00 90.38 106 ASP A N 1
ATOM 861 C CA . ASP A 1 106 ? -14.240 11.212 9.660 1.00 90.38 106 ASP A CA 1
ATOM 862 C C . ASP A 1 106 ? -15.776 11.052 9.580 1.00 90.38 106 ASP A C 1
ATOM 864 O O . ASP A 1 106 ? -16.414 10.787 10.595 1.00 90.38 106 ASP A O 1
ATOM 868 N N . ASN A 1 107 ? -16.365 11.074 8.376 1.00 91.00 107 ASN A N 1
ATOM 869 C CA . ASN A 1 107 ? -17.803 10.827 8.185 1.00 91.00 107 ASN A CA 1
ATOM 870 C C . ASN A 1 107 ? -18.228 9.414 8.627 1.00 91.00 107 ASN A C 1
ATOM 872 O O . ASN A 1 107 ? -19.270 9.252 9.258 1.00 91.00 107 ASN A O 1
ATOM 876 N N . LEU A 1 108 ? -17.439 8.386 8.293 1.00 91.62 108 LEU A N 1
ATOM 877 C CA . LEU A 1 108 ? -17.716 6.999 8.691 1.00 91.62 108 LEU A CA 1
ATOM 878 C C . LEU A 1 108 ? -17.654 6.831 10.214 1.00 91.62 108 LEU A C 1
ATOM 880 O O . LEU A 1 108 ? -18.422 6.058 10.787 1.00 91.62 108 LEU A O 1
ATOM 884 N N . LEU A 1 109 ? -16.749 7.562 10.872 1.00 90.31 109 LEU A N 1
ATOM 885 C CA . LEU A 1 109 ? -16.642 7.582 12.327 1.00 90.31 109 LEU A CA 1
ATOM 886 C C . LEU A 1 109 ? -17.866 8.249 12.962 1.00 90.31 109 LEU A C 1
ATOM 888 O O . LEU A 1 109 ? -18.445 7.693 13.890 1.00 90.31 109 LEU A O 1
ATOM 892 N N . GLU A 1 110 ? -18.300 9.401 12.442 1.00 94.69 110 GLU A N 1
ATOM 893 C CA . GLU A 1 110 ? -19.515 10.093 12.903 1.00 94.69 110 GLU A CA 1
ATOM 894 C C . GLU A 1 110 ? -20.776 9.225 12.753 1.00 94.69 110 GLU A C 1
ATOM 896 O O . GLU A 1 110 ? -21.693 9.300 13.572 1.00 94.69 110 GLU A O 1
ATOM 901 N N . GLN A 1 111 ? -20.810 8.369 11.729 1.00 95.44 111 GLN A N 1
ATOM 902 C CA . GLN A 1 111 ? -21.897 7.422 11.470 1.00 95.44 111 GLN A CA 1
ATOM 903 C C . GLN A 1 111 ? -21.792 6.118 12.283 1.00 95.44 111 GLN A C 1
ATOM 905 O O . GLN A 1 111 ? -22.689 5.281 12.196 1.00 95.44 111 GLN A O 1
ATOM 910 N N . ASN A 1 112 ? -20.744 5.945 13.099 1.00 91.06 112 ASN A N 1
ATOM 911 C CA . ASN A 1 112 ? -20.420 4.708 13.823 1.00 91.06 112 ASN A CA 1
ATOM 912 C C . ASN A 1 112 ? -20.262 3.467 12.916 1.00 91.06 112 ASN A C 1
ATOM 914 O O . ASN A 1 112 ? -20.455 2.339 13.372 1.00 91.06 112 ASN A O 1
ATOM 918 N N . GLU A 1 113 ? -19.903 3.646 11.640 1.00 92.38 113 GLU A N 1
ATOM 919 C CA . GLU A 1 113 ? -19.597 2.530 10.729 1.00 92.38 113 GLU A CA 1
ATOM 920 C C . GLU A 1 113 ? -18.191 1.963 10.971 1.00 92.38 113 GLU A C 1
ATOM 922 O O . GLU A 1 113 ? -17.912 0.804 10.656 1.00 92.38 113 GLU A O 1
ATOM 927 N N . ILE A 1 114 ? -17.309 2.770 11.566 1.00 86.56 114 ILE A N 1
ATOM 928 C CA . ILE A 1 114 ? -15.981 2.359 12.022 1.00 86.56 114 ILE A CA 1
ATOM 929 C C . ILE A 1 114 ? -15.812 2.661 13.517 1.00 86.56 114 ILE A C 1
ATOM 931 O O . ILE A 1 114 ? -16.338 3.661 14.004 1.00 86.56 114 ILE A O 1
ATOM 935 N N . PRO A 1 115 ? -15.058 1.831 14.260 1.00 82.44 115 PRO A N 1
ATOM 936 C CA . PRO A 1 115 ? -14.932 1.974 15.711 1.00 82.44 115 PRO A CA 1
ATOM 937 C C . PRO A 1 115 ? -14.017 3.131 16.139 1.00 82.44 115 PRO A C 1
ATOM 939 O O . PRO A 1 115 ? -14.140 3.627 17.255 1.00 82.44 115 PRO A O 1
ATOM 942 N N . GLN A 1 116 ? -13.077 3.543 15.282 1.00 83.12 116 GLN A N 1
ATOM 943 C CA . GLN A 1 116 ? -12.111 4.601 15.576 1.00 83.12 116 GLN A CA 1
ATOM 944 C C . GLN A 1 116 ? -11.575 5.248 14.297 1.00 83.12 116 GLN A C 1
ATOM 946 O O . GLN A 1 116 ? -11.595 4.644 13.223 1.00 83.12 116 GLN A O 1
ATOM 951 N N . SER A 1 117 ? -11.046 6.467 14.426 1.00 83.56 117 SER A N 1
ATOM 952 C CA . SER A 1 117 ? -10.367 7.161 13.327 1.00 83.56 117 SER A CA 1
ATOM 953 C C . SER A 1 117 ? -9.145 6.365 12.862 1.00 83.56 117 SER A C 1
ATOM 955 O O . SER A 1 117 ? -8.248 6.071 13.650 1.00 83.56 117 SER A O 1
ATOM 957 N N . ILE A 1 118 ? -9.065 6.104 11.559 1.00 86.06 118 ILE A N 1
ATOM 958 C CA . ILE A 1 118 ? -7.946 5.390 10.935 1.00 86.06 118 ILE A CA 1
ATOM 959 C C . ILE A 1 118 ? -6.872 6.408 10.501 1.00 86.06 118 ILE A C 1
ATOM 961 O O . ILE A 1 118 ? -7.211 7.413 9.860 1.00 86.06 118 ILE A O 1
ATOM 965 N N . PRO A 1 119 ? -5.584 6.200 10.839 1.00 86.19 119 PRO A N 1
ATOM 966 C CA . PRO A 1 119 ? -4.503 7.069 10.383 1.00 86.19 119 PRO A CA 1
ATOM 967 C C . PRO A 1 119 ? -4.266 6.917 8.872 1.00 86.19 119 PRO A C 1
ATOM 969 O O . PRO A 1 119 ? -4.438 5.843 8.297 1.00 86.19 119 PRO A O 1
ATOM 972 N N . ILE A 1 120 ? -3.902 8.019 8.209 1.00 88.94 120 ILE A N 1
ATOM 973 C CA . ILE A 1 120 ? -3.725 8.069 6.751 1.00 88.94 120 ILE A CA 1
ATOM 974 C C . ILE A 1 120 ? -2.371 8.690 6.432 1.00 88.94 120 ILE A C 1
ATOM 976 O O . ILE A 1 120 ? -2.139 9.874 6.704 1.00 88.94 120 ILE A O 1
ATOM 980 N N . ASP A 1 121 ? -1.529 7.925 5.744 1.00 88.00 121 ASP A N 1
ATOM 981 C CA . ASP A 1 121 ? -0.166 8.314 5.398 1.00 88.00 121 ASP A CA 1
ATOM 982 C C . ASP A 1 121 ? 0.105 8.255 3.895 1.00 88.00 121 ASP A C 1
ATOM 984 O O . ASP A 1 121 ? -0.473 7.464 3.151 1.00 88.00 121 ASP A O 1
ATOM 988 N N . LEU A 1 122 ? 0.991 9.142 3.435 1.00 87.31 122 LEU A N 1
ATOM 989 C CA . LEU A 1 122 ? 1.423 9.193 2.041 1.00 87.31 122 LEU A CA 1
ATOM 990 C C . LEU A 1 122 ? 2.759 8.472 1.898 1.00 87.31 122 LEU A C 1
ATOM 992 O O . L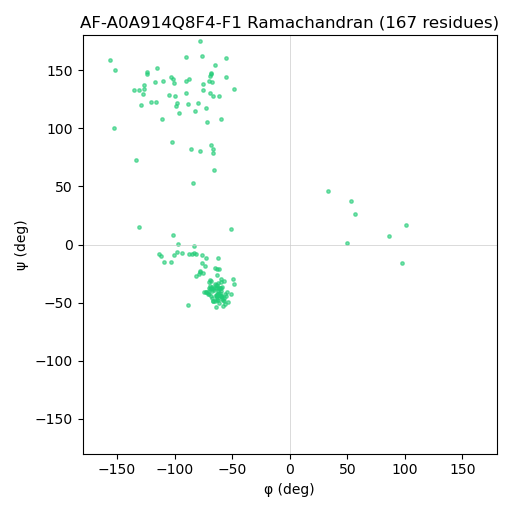EU A 1 122 ? 3.765 8.896 2.465 1.00 87.31 122 LEU 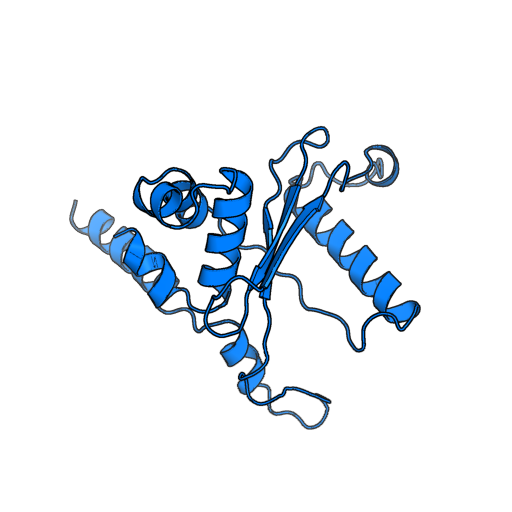A O 1
ATOM 996 N N . TYR A 1 123 ? 2.772 7.425 1.080 1.00 87.81 123 TYR A N 1
ATOM 997 C CA . TYR A 1 123 ? 3.965 6.631 0.806 1.00 87.81 123 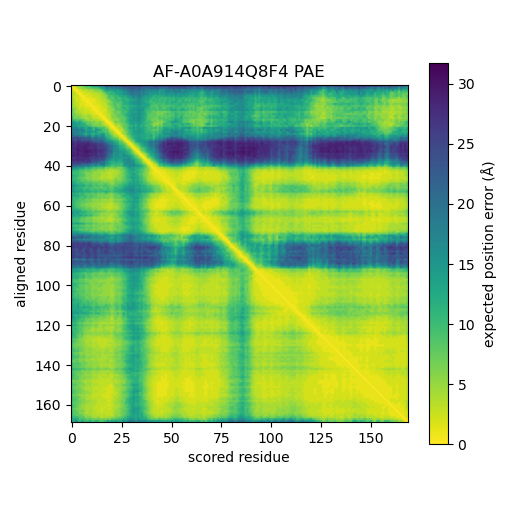TYR A CA 1
ATOM 998 C C . TYR A 1 123 ? 4.573 6.963 -0.559 1.00 87.81 123 TYR A C 1
ATOM 1000 O O . TYR A 1 123 ? 3.873 7.210 -1.544 1.00 87.81 123 TYR A O 1
ATOM 1008 N N . LYS A 1 124 ? 5.909 6.924 -0.637 1.00 86.44 124 LYS A N 1
ATOM 1009 C CA . LYS A 1 124 ? 6.635 6.997 -1.914 1.00 86.44 124 LYS A CA 1
ATOM 1010 C C . LYS A 1 124 ? 6.398 5.716 -2.712 1.00 86.44 124 LYS A C 1
ATOM 1012 O O . LYS A 1 124 ? 6.600 4.623 -2.193 1.00 86.44 124 LYS A O 1
ATOM 1017 N N . ASN A 1 125 ? 6.034 5.849 -3.986 1.00 89.12 125 ASN A N 1
ATOM 1018 C CA . ASN A 1 125 ? 5.601 4.718 -4.811 1.00 89.12 125 ASN A CA 1
ATOM 1019 C C . ASN A 1 125 ? 6.652 4.173 -5.790 1.00 89.12 125 ASN A C 1
ATOM 1021 O O . ASN A 1 125 ? 6.315 3.310 -6.595 1.00 89.12 125 ASN A O 1
ATOM 1025 N N . ASP A 1 126 ? 7.904 4.632 -5.724 1.00 90.31 126 ASP A N 1
ATOM 1026 C CA . ASP A 1 126 ? 8.940 4.266 -6.703 1.00 90.31 126 ASP A CA 1
ATOM 1027 C C . ASP A 1 126 ? 9.154 2.746 -6.789 1.00 90.31 126 ASP A C 1
ATOM 1029 O O . ASP A 1 126 ? 9.161 2.177 -7.874 1.00 90.31 126 ASP A O 1
ATOM 1033 N N . ILE A 1 127 ? 9.253 2.077 -5.637 1.00 90.81 127 ILE A N 1
ATOM 1034 C CA . ILE A 1 127 ? 9.481 0.625 -5.553 1.00 90.81 127 ILE A CA 1
ATOM 1035 C C . ILE A 1 127 ? 8.232 -0.144 -5.993 1.00 90.81 127 ILE A C 1
ATOM 1037 O O . ILE A 1 127 ? 8.321 -1.068 -6.796 1.00 90.81 127 ILE A O 1
ATOM 1041 N N . ALA A 1 128 ? 7.056 0.304 -5.553 1.00 93.69 128 ALA A N 1
ATOM 1042 C CA . ALA A 1 128 ? 5.786 -0.308 -5.924 1.00 93.69 128 ALA A CA 1
ATOM 1043 C C . ALA A 1 128 ? 5.503 -0.228 -7.437 1.00 93.69 128 ALA A C 1
ATOM 1045 O O . ALA A 1 128 ? 4.901 -1.139 -8.004 1.00 93.69 128 ALA A O 1
ATOM 1046 N N . LYS A 1 129 ? 5.949 0.845 -8.106 1.00 93.56 129 LYS A N 1
ATOM 1047 C CA . LYS A 1 129 ? 5.882 0.980 -9.570 1.00 93.56 129 LYS A CA 1
ATOM 1048 C C . LYS A 1 129 ? 6.797 -0.009 -10.287 1.00 93.56 129 LYS A C 1
ATOM 1050 O O . LYS A 1 129 ? 6.399 -0.564 -11.305 1.00 93.56 129 LYS A O 1
ATOM 1055 N N . VAL A 1 130 ? 8.003 -0.234 -9.765 1.00 94.75 130 VAL A N 1
ATOM 1056 C CA . VAL A 1 130 ? 8.930 -1.225 -10.332 1.00 94.75 130 VAL A CA 1
ATOM 1057 C C . VAL A 1 130 ? 8.359 -2.632 -10.156 1.00 94.75 130 VAL A C 1
ATOM 1059 O O . VAL A 1 130 ? 8.254 -3.375 -11.131 1.00 94.75 130 VAL A O 1
ATOM 1062 N N . TYR A 1 131 ? 7.899 -2.972 -8.949 1.00 95.69 131 TYR A N 1
ATOM 1063 C CA . TYR A 1 131 ? 7.252 -4.253 -8.665 1.00 95.69 131 TYR A CA 1
ATOM 1064 C C . TYR A 1 131 ? 6.085 -4.536 -9.611 1.00 95.69 131 TYR A C 1
ATOM 1066 O O . TYR A 1 131 ? 6.021 -5.604 -10.219 1.00 95.69 131 TYR A O 1
ATOM 1074 N N . SER A 1 132 ? 5.177 -3.574 -9.787 1.00 95.44 132 SER A N 1
ATOM 1075 C CA . SER A 1 132 ? 3.947 -3.793 -10.547 1.00 95.44 132 SER A CA 1
ATOM 1076 C C . SER A 1 132 ? 4.156 -4.076 -12.036 1.00 95.44 132 SER A C 1
ATOM 1078 O O . SER A 1 132 ? 3.267 -4.647 -12.681 1.00 95.44 132 SER A O 1
ATOM 1080 N N . GLN A 1 133 ? 5.316 -3.691 -12.571 1.00 95.25 133 GLN A N 1
ATOM 1081 C CA . GLN A 1 133 ? 5.729 -3.909 -13.957 1.00 95.25 133 GLN A CA 1
ATOM 1082 C C . GLN A 1 133 ? 6.740 -5.053 -14.118 1.00 95.25 133 GLN A C 1
ATOM 1084 O O . GLN A 1 133 ? 6.945 -5.519 -15.239 1.00 95.25 133 GLN A O 1
ATOM 1089 N N . SER A 1 134 ? 7.349 -5.507 -13.021 1.00 95.75 134 SER A N 1
ATOM 1090 C CA . SER A 1 134 ? 8.314 -6.606 -13.004 1.00 95.75 134 SER A CA 1
ATOM 1091 C C . SER A 1 134 ? 7.693 -7.942 -13.415 1.00 95.75 134 SER A C 1
ATOM 1093 O O . SER A 1 134 ? 6.498 -8.179 -13.226 1.00 95.75 134 SER A O 1
ATOM 1095 N N . GLU A 1 135 ? 8.525 -8.851 -13.924 1.00 94.94 135 GLU A N 1
ATOM 1096 C CA . GLU A 1 135 ? 8.106 -10.233 -14.186 1.00 94.94 135 GLU A CA 1
ATOM 1097 C C . GLU A 1 135 ? 7.709 -10.960 -12.897 1.00 94.94 135 GLU A C 1
ATOM 1099 O O . GLU A 1 135 ? 6.741 -11.714 -12.903 1.00 94.94 135 GLU A O 1
ATOM 1104 N N . LEU A 1 136 ? 8.377 -10.662 -11.775 1.00 94.38 136 LEU A N 1
ATOM 1105 C CA . LEU A 1 136 ? 8.002 -11.187 -10.461 1.00 94.38 136 LEU A CA 1
ATOM 1106 C C . LEU A 1 136 ? 6.562 -10.805 -10.104 1.00 94.38 136 LEU A C 1
ATOM 1108 O O . LEU A 1 136 ? 5.750 -11.678 -9.823 1.00 94.38 136 LEU A O 1
ATOM 1112 N N . GLY A 1 137 ? 6.228 -9.515 -10.168 1.00 94.31 137 GLY A N 1
ATOM 1113 C CA . GLY A 1 137 ? 4.886 -9.031 -9.851 1.00 94.31 137 GLY A CA 1
ATOM 1114 C C . GLY A 1 137 ? 3.819 -9.599 -10.787 1.00 94.31 137 GLY A C 1
ATOM 1115 O O . GLY A 1 137 ? 2.723 -9.925 -10.336 1.00 94.31 137 GLY A O 1
ATOM 1116 N N . LYS A 1 138 ? 4.128 -9.758 -12.082 1.00 95.88 138 LYS A N 1
ATOM 1117 C CA . LYS A 1 138 ? 3.226 -10.407 -13.049 1.00 95.88 138 LYS A CA 1
ATOM 1118 C C . LYS A 1 138 ? 3.018 -11.891 -12.743 1.00 95.88 138 LYS A C 1
ATOM 1120 O O . LYS A 1 138 ? 1.904 -12.371 -12.891 1.00 95.88 138 LYS A O 1
ATOM 1125 N N . HIS A 1 139 ? 4.064 -12.603 -12.330 1.00 96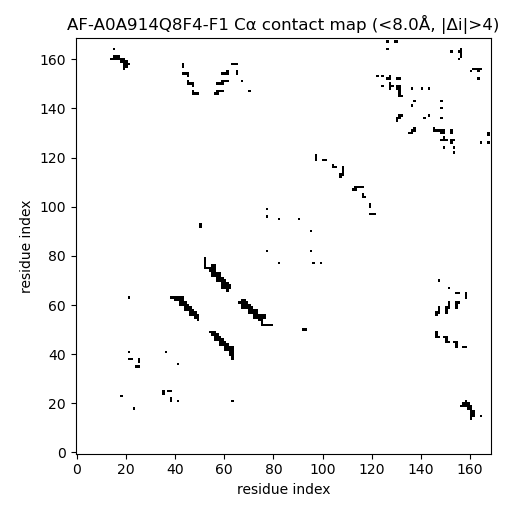.06 139 HIS A N 1
ATOM 1126 C CA . HIS A 1 139 ? 3.980 -14.018 -11.979 1.00 96.06 139 HIS A CA 1
ATOM 1127 C C . HIS A 1 139 ? 3.253 -14.238 -10.646 1.00 96.06 139 HIS A C 1
ATOM 1129 O O . HIS A 1 139 ? 2.456 -15.161 -10.527 1.00 96.06 139 HIS A O 1
ATOM 1135 N N . GLU A 1 140 ? 3.516 -13.395 -9.644 1.00 94.94 140 GLU A N 1
ATOM 1136 C CA . GLU A 1 140 ? 2.874 -13.485 -8.330 1.00 94.94 140 GLU A CA 1
ATOM 1137 C C . GLU A 1 140 ? 1.383 -13.129 -8.404 1.00 94.94 140 GLU A C 1
ATOM 1139 O O . GLU A 1 140 ? 0.561 -13.743 -7.730 1.00 94.94 140 GLU A O 1
ATOM 1144 N N . LEU A 1 141 ? 1.029 -12.143 -9.233 1.00 95.94 141 LEU A N 1
ATOM 1145 C CA . LEU A 1 141 ? -0.327 -11.608 -9.346 1.00 95.94 141 LEU A CA 1
ATOM 1146 C C . LEU A 1 141 ? -0.730 -11.469 -10.826 1.00 95.94 141 LEU A C 1
ATOM 1148 O O . LEU A 1 141 ? -0.793 -10.340 -11.343 1.00 95.94 141 LEU A O 1
ATOM 1152 N N . PRO A 1 142 ? -0.991 -12.592 -11.522 1.00 95.75 142 PRO A N 1
ATOM 1153 C CA . PRO A 1 142 ? -1.254 -12.599 -12.962 1.00 95.75 142 PRO A CA 1
ATOM 1154 C C . PRO A 1 142 ? -2.570 -11.907 -13.326 1.00 95.75 142 PRO A C 1
ATOM 1156 O O . PRO A 1 142 ? -2.620 -11.167 -14.308 1.00 95.75 142 PRO A O 1
ATOM 1159 N N . ASP A 1 143 ? -3.600 -12.062 -12.493 1.00 95.44 143 ASP A N 1
ATOM 1160 C CA . ASP A 1 143 ? -4.941 -11.518 -12.748 1.00 95.44 143 ASP A CA 1
ATOM 1161 C C . ASP A 1 143 ? -5.082 -10.035 -12.373 1.00 95.44 143 ASP A C 1
ATOM 1163 O O . ASP A 1 143 ? -6.094 -9.394 -12.655 1.00 95.44 143 ASP A O 1
ATOM 1167 N N . TYR A 1 144 ? -4.066 -9.466 -11.723 1.00 95.62 144 TYR A N 1
ATOM 1168 C CA . TYR A 1 144 ? -4.114 -8.100 -11.219 1.00 95.62 144 TYR A CA 1
ATOM 1169 C C . TYR A 1 144 ? -3.659 -7.128 -12.307 1.00 95.62 144 TYR A C 1
ATOM 1171 O O . TYR A 1 144 ? -2.701 -7.375 -13.041 1.00 95.62 144 TYR A O 1
ATOM 1179 N N . VAL A 1 145 ? -4.288 -5.957 -12.395 1.00 95.00 145 VAL A N 1
ATOM 1180 C CA . VAL A 1 145 ? -3.757 -4.882 -13.246 1.00 95.00 145 VAL A CA 1
ATOM 1181 C C . VAL A 1 145 ? -2.550 -4.214 -12.581 1.00 95.00 145 VAL A C 1
ATOM 1183 O O . VAL A 1 145 ? -2.350 -4.305 -11.369 1.00 95.00 145 VAL A O 1
ATOM 1186 N N . VAL A 1 146 ? -1.748 -3.483 -13.363 1.00 95.19 146 VAL A N 1
ATOM 1187 C CA . VAL A 1 146 ? -0.533 -2.795 -12.876 1.00 95.19 146 VAL A CA 1
ATOM 1188 C C . VAL A 1 146 ? -0.823 -1.937 -11.637 1.00 95.19 146 VAL A C 1
ATOM 1190 O O . VAL A 1 146 ? -0.083 -1.986 -10.659 1.00 95.19 146 VAL A O 1
ATOM 1193 N N . LEU A 1 147 ? -1.933 -1.198 -11.629 1.00 94.69 147 LEU A N 1
ATOM 1194 C CA . LEU A 1 147 ? -2.273 -0.322 -10.509 1.00 94.69 147 LEU A CA 1
ATOM 1195 C C . LEU A 1 147 ? -2.682 -1.104 -9.243 1.00 94.69 147 LEU A C 1
ATOM 1197 O O . LEU A 1 147 ? -2.348 -0.682 -8.139 1.00 94.69 147 LEU A O 1
ATOM 1201 N N . GLN A 1 148 ? -3.317 -2.274 -9.383 1.00 95.81 148 GLN A N 1
ATOM 1202 C CA . GLN A 1 148 ? -3.600 -3.157 -8.244 1.00 95.81 148 GLN A CA 1
ATOM 1203 C C . GLN A 1 148 ? -2.314 -3.757 -7.679 1.00 95.81 148 GLN A C 1
ATOM 1205 O O . GLN A 1 148 ? -2.115 -3.724 -6.470 1.00 95.81 148 GLN A O 1
ATOM 1210 N N . ARG A 1 149 ? -1.399 -4.240 -8.532 1.00 96.62 149 ARG A N 1
ATOM 1211 C CA . ARG A 1 149 ? -0.083 -4.725 -8.077 1.00 96.62 149 ARG A CA 1
ATOM 1212 C C . ARG A 1 149 ? 0.709 -3.636 -7.359 1.00 96.62 149 ARG A C 1
ATOM 1214 O O . ARG A 1 149 ? 1.382 -3.907 -6.370 1.00 96.62 149 ARG A O 1
ATOM 1221 N N . GLN A 1 150 ? 0.599 -2.395 -7.831 1.00 96.00 150 GLN A N 1
ATOM 1222 C CA . GLN A 1 150 ? 1.198 -1.250 -7.159 1.00 96.00 150 GLN A CA 1
ATOM 1223 C C . GLN A 1 150 ? 0.573 -1.021 -5.772 1.00 96.00 150 GLN A C 1
ATOM 1225 O O . GLN A 1 150 ? 1.311 -0.791 -4.819 1.00 96.00 150 GLN A O 1
ATOM 1230 N N . ALA A 1 151 ? -0.756 -1.111 -5.637 1.00 96.25 151 ALA A N 1
ATOM 1231 C CA . ALA A 1 151 ? -1.431 -1.018 -4.339 1.00 96.25 151 ALA A CA 1
ATOM 1232 C C . ALA A 1 151 ? -1.001 -2.145 -3.384 1.00 96.25 151 ALA A C 1
ATOM 1234 O O . ALA A 1 151 ? -0.677 -1.860 -2.235 1.00 96.25 151 ALA A O 1
ATOM 1235 N N . VAL A 1 152 ? -0.905 -3.392 -3.866 1.00 96.19 152 VAL A N 1
ATOM 1236 C CA . VAL A 1 152 ? -0.400 -4.530 -3.074 1.00 96.19 152 VAL A CA 1
ATOM 1237 C C . VAL A 1 152 ? 0.997 -4.232 -2.531 1.00 96.19 152 VAL A C 1
ATOM 1239 O O . VAL A 1 152 ? 1.233 -4.353 -1.331 1.00 96.19 152 VAL A O 1
ATOM 1242 N N . SER A 1 153 ? 1.918 -3.806 -3.398 1.00 95.44 153 SER A N 1
ATOM 1243 C CA . SER A 1 153 ? 3.294 -3.533 -2.977 1.00 95.44 153 SER A CA 1
ATOM 1244 C C . SER A 1 153 ? 3.373 -2.355 -2.005 1.00 95.44 153 SER A C 1
ATOM 1246 O O . SER A 1 153 ? 4.109 -2.417 -1.028 1.00 95.44 153 SER A O 1
ATOM 1248 N N . LEU A 1 154 ? 2.557 -1.309 -2.186 1.00 94.81 154 LEU A N 1
ATOM 1249 C CA . LEU A 1 154 ? 2.454 -0.220 -1.207 1.00 94.81 154 LEU A CA 1
ATOM 1250 C C . LEU A 1 154 ? 1.991 -0.716 0.168 1.00 94.81 154 LEU A C 1
ATOM 1252 O O . LEU A 1 154 ? 2.574 -0.322 1.177 1.00 94.81 154 LEU A O 1
ATOM 1256 N N . ALA A 1 155 ? 0.982 -1.588 0.210 1.00 94.38 155 ALA A N 1
ATOM 1257 C CA . ALA A 1 155 ? 0.475 -2.152 1.458 1.00 94.38 155 ALA A CA 1
ATOM 1258 C C . ALA A 1 155 ? 1.546 -2.992 2.170 1.00 94.38 155 ALA A C 1
ATOM 1260 O O . ALA A 1 155 ? 1.764 -2.843 3.370 1.00 94.38 155 ALA A O 1
ATOM 1261 N N . ARG A 1 156 ? 2.277 -3.817 1.413 1.00 92.88 156 ARG A N 1
ATOM 1262 C CA . ARG A 1 156 ? 3.370 -4.647 1.936 1.00 92.88 156 ARG A CA 1
ATOM 1263 C C . ARG A 1 156 ? 4.583 -3.834 2.377 1.00 92.88 156 ARG A C 1
ATOM 1265 O O . ARG A 1 156 ? 5.167 -4.166 3.398 1.00 92.88 156 ARG A O 1
ATOM 1272 N N . ILE A 1 157 ? 4.920 -2.743 1.682 1.00 91.81 157 ILE A N 1
ATOM 1273 C CA . ILE A 1 157 ? 5.954 -1.796 2.134 1.00 91.81 157 ILE A CA 1
ATOM 1274 C C . ILE A 1 157 ? 5.558 -1.184 3.478 1.00 91.81 157 ILE A C 1
ATOM 1276 O O . ILE A 1 157 ? 6.410 -1.031 4.342 1.00 91.81 157 ILE A O 1
ATOM 1280 N N . ALA A 1 158 ? 4.290 -0.816 3.673 1.00 88.75 158 ALA A N 1
ATOM 1281 C CA . ALA A 1 158 ? 3.842 -0.301 4.963 1.00 88.75 158 ALA A CA 1
ATOM 1282 C C . ALA A 1 158 ? 3.880 -1.389 6.055 1.00 88.75 158 ALA A C 1
ATOM 1284 O O . ALA A 1 158 ? 4.280 -1.099 7.181 1.00 88.75 158 ALA A O 1
ATOM 1285 N N . ALA A 1 159 ? 3.528 -2.636 5.724 1.00 87.56 159 ALA A N 1
ATOM 1286 C CA . ALA A 1 159 ? 3.589 -3.766 6.652 1.00 87.56 159 ALA A CA 1
ATOM 1287 C C . ALA A 1 159 ? 5.026 -4.078 7.096 1.00 87.56 159 ALA A C 1
ATOM 1289 O O . ALA A 1 159 ? 5.309 -4.104 8.292 1.00 87.56 159 ALA A O 1
ATOM 1290 N N . ASP A 1 160 ? 5.932 -4.277 6.139 1.00 87.06 160 ASP A N 1
ATOM 1291 C CA . ASP A 1 160 ? 7.352 -4.529 6.366 1.00 87.06 160 ASP A CA 1
ATOM 1292 C C . ASP A 1 160 ? 8.179 -4.043 5.154 1.00 87.06 160 ASP A C 1
ATOM 1294 O O . ASP A 1 160 ? 8.270 -4.734 4.127 1.00 87.06 160 ASP A O 1
ATOM 1298 N N . PRO A 1 161 ? 8.808 -2.854 5.253 1.00 88.38 161 PRO A N 1
ATOM 1299 C CA . PRO A 1 161 ? 9.617 -2.310 4.170 1.00 88.38 161 PRO A CA 1
ATOM 1300 C C . PRO A 1 161 ? 10.781 -3.219 3.774 1.00 88.38 161 PRO A C 1
ATOM 1302 O O . PRO A 1 161 ? 11.110 -3.297 2.592 1.00 88.38 161 PRO A O 1
ATOM 1305 N N . LEU A 1 162 ? 11.419 -3.896 4.735 1.00 87.75 162 LEU A N 1
ATOM 1306 C CA . LEU A 1 162 ? 12.600 -4.718 4.482 1.00 87.75 162 LEU A CA 1
ATOM 1307 C C . LEU A 1 162 ? 12.236 -5.920 3.609 1.00 87.75 162 LEU A C 1
ATOM 1309 O O . LEU A 1 162 ? 12.901 -6.160 2.599 1.00 87.75 162 LEU A O 1
ATOM 1313 N N . VAL A 1 163 ? 11.173 -6.641 3.971 1.00 88.81 163 VAL A N 1
ATOM 1314 C CA . VAL A 1 163 ? 10.728 -7.828 3.228 1.00 88.81 163 VAL A CA 1
ATOM 1315 C C . VAL A 1 163 ? 10.354 -7.456 1.798 1.00 88.81 163 VAL A C 1
ATOM 1317 O O . VAL A 1 163 ? 10.846 -8.070 0.854 1.00 88.81 163 VAL A O 1
ATOM 1320 N N . GLU A 1 164 ? 9.529 -6.428 1.612 1.00 90.25 164 GLU A N 1
ATOM 1321 C CA . GLU A 1 164 ? 9.023 -6.089 0.282 1.00 90.25 164 GLU A CA 1
ATOM 1322 C C . GLU A 1 164 ? 10.101 -5.462 -0.617 1.00 90.25 164 GLU A C 1
ATOM 1324 O O . GLU A 1 164 ? 10.211 -5.829 -1.787 1.00 90.25 164 GLU A O 1
ATOM 1329 N N . ILE A 1 165 ? 10.954 -4.576 -0.086 1.00 89.62 165 ILE A N 1
ATOM 1330 C CA . ILE A 1 165 ? 12.048 -3.971 -0.865 1.00 89.62 165 ILE A CA 1
ATOM 1331 C C . ILE A 1 165 ? 13.076 -5.035 -1.284 1.00 89.62 165 ILE A C 1
ATOM 1333 O O . ILE A 1 165 ? 13.613 -4.950 -2.387 1.00 89.62 165 ILE A O 1
ATOM 1337 N N . SER A 1 166 ? 13.317 -6.062 -0.457 1.00 89.38 166 SER A N 1
ATOM 1338 C CA . SER A 1 166 ? 14.282 -7.129 -0.767 1.00 89.38 166 SER A CA 1
ATOM 1339 C C . SER A 1 166 ? 13.923 -7.969 -1.997 1.00 89.38 166 SER A C 1
ATOM 1341 O O . SER A 1 166 ? 14.809 -8.567 -2.594 1.00 89.38 166 SER A O 1
ATOM 1343 N N . LYS A 1 167 ? 12.651 -7.989 -2.416 1.00 86.31 167 LYS A N 1
ATOM 1344 C CA . LYS A 1 167 ? 12.191 -8.755 -3.588 1.00 86.31 167 LYS A CA 1
ATOM 1345 C C . LYS A 1 167 ? 12.615 -8.153 -4.931 1.00 86.31 167 LYS A C 1
ATOM 1347 O O . LYS A 1 167 ? 12.502 -8.816 -5.958 1.00 86.31 167 LYS A O 1
ATOM 1352 N N . ILE A 1 168 ? 12.994 -6.876 -4.941 1.00 83.25 168 ILE A N 1
ATOM 1353 C CA . ILE A 1 168 ? 13.212 -6.083 -6.164 1.00 83.25 168 ILE A CA 1
ATOM 1354 C C . ILE A 1 168 ? 14.700 -5.742 -6.353 1.00 83.25 168 ILE A C 1
ATOM 1356 O O . ILE A 1 168 ? 15.083 -5.229 -7.404 1.00 83.25 168 ILE A O 1
ATOM 1360 N N . ILE A 1 169 ? 15.525 -6.017 -5.339 1.00 69.75 169 ILE A N 1
ATOM 1361 C CA . ILE A 1 169 ? 16.981 -5.821 -5.342 1.00 69.75 169 ILE A CA 1
ATOM 1362 C C . ILE A 1 169 ? 17.654 -7.114 -5.798 1.00 69.75 169 ILE A C 1
ATOM 1364 O O . ILE A 1 169 ? 18.594 -7.007 -6.617 1.00 69.75 169 ILE A O 1
#

Organism: NCBI:txid227884

Secondary structure (DSSP, 8-state):
-HHHHHHHHHHHHHHHSSPPHHHHTTS---TT-TT--TTTS--EEEEE--S-TTSPEEEEEE-TTS-EEEEEEETT-S-GGGS--TTS----HHHHHHHHHHHHHHHHHHTTSSSSPPP--PPP-HHHHHHHHSHHHHHH-TTS-HHHHHHHHHHHHHH-HHHHHHTT-

Sequence (169 aa):
MKLQERQYQNAYGERIRIAGYAKIFAYEEDEFAVGATNGKDTRIMAIAYPGEFDLASYAVVVDHFGDIIESVRLANFLEREKLYDPGCPKVSTFVFFKYHIRRIVDNLLEQNEIPQSIPIDLYKNDIAKVYSQSELGKHELPDYVVLQRQAVSLARIAADPLVEISKII

Solvent-accessible surface area (backbone atoms only — not comparable to full-atom values): 9989 Å² total; per-residue (Å²): 111,74,67,58,55,51,51,50,52,50,58,51,49,59,57,45,67,46,74,25,52,49,60,64,66,68,70,65,85,55,103,74,69,86,77,79,58,79,57,75,71,44,62,37,76,18,72,30,73,82,85,49,62,92,49,61,24,23,38,23,34,22,42,60,86,51,49,81,75,47,76,48,81,36,68,58,78,56,58,77,82,83,68,72,54,95,82,59,72,94,62,60,68,66,58,54,49,52,52,52,52,49,51,50,46,53,52,36,38,77,69,63,78,39,98,62,84,75,89,84,83,88,75,87,54,70,64,19,54,50,42,26,71,32,70,65,39,41,68,79,41,66,91,50,52,52,55,44,39,22,7,48,40,47,24,25,35,45,46,32,23,47,67,51,54,60,78,80,110